Protein AF-A0A534L8N1-F1 (afdb_monomer_lite)

pLDDT: mean 95.86, std 4.64, range [60.62, 98.88]

Radius of gyration: 18.55 Å; chains: 1; bounding box: 49×32×57 Å

Structure (mmCIF, N/CA/C/O backbone):
data_AF-A0A534L8N1-F1
#
_entry.id   AF-A0A534L8N1-F1
#
loop_
_atom_site.group_PDB
_atom_site.id
_atom_site.type_symbol
_atom_site.label_atom_id
_atom_site.label_alt_id
_atom_site.label_comp_id
_atom_site.label_asym_id
_atom_site.label_entity_id
_atom_site.label_seq_id
_atom_site.pdbx_PDB_ins_code
_atom_site.Cartn_x
_atom_site.Cartn_y
_atom_site.Cartn_z
_atom_site.occupancy
_atom_site.B_iso_or_equiv
_atom_site.auth_seq_id
_atom_site.auth_comp_id
_atom_site.auth_asym_id
_atom_site.auth_atom_id
_atom_site.pdbx_PDB_model_num
ATOM 1 N N . MET A 1 1 ? 7.985 12.897 -36.356 1.00 60.62 1 MET A N 1
ATOM 2 C CA . MET A 1 1 ? 8.392 11.483 -36.254 1.00 60.62 1 MET A CA 1
ATOM 3 C C . MET A 1 1 ? 9.283 11.449 -35.036 1.00 60.62 1 MET A C 1
ATOM 5 O O . MET A 1 1 ? 10.329 12.082 -35.091 1.00 60.62 1 MET A O 1
ATOM 9 N N . ASP A 1 2 ? 8.804 10.904 -33.922 1.00 78.50 2 ASP A N 1
ATOM 10 C CA . ASP A 1 2 ? 9.590 10.918 -32.687 1.00 78.50 2 ASP A CA 1
ATOM 11 C C . ASP A 1 2 ? 10.818 10.025 -32.856 1.00 78.50 2 ASP A C 1
ATOM 13 O O . ASP A 1 2 ? 10.740 8.937 -33.432 1.00 78.50 2 ASP A O 1
ATOM 17 N N . GLU A 1 3 ? 11.965 10.529 -32.410 1.00 80.06 3 GLU A N 1
ATOM 18 C CA . GLU A 1 3 ? 13.226 9.800 -32.425 1.00 80.06 3 GLU A CA 1
ATOM 19 C C . GLU A 1 3 ? 13.090 8.519 -31.581 1.00 80.06 3 GLU A C 1
ATOM 21 O O . GLU A 1 3 ? 12.489 8.558 -30.499 1.00 80.06 3 GLU A O 1
ATOM 26 N N . PRO A 1 4 ? 13.601 7.363 -32.047 1.00 85.12 4 PRO A N 1
ATOM 27 C CA . PRO A 1 4 ? 13.527 6.135 -31.268 1.00 85.12 4 PRO A CA 1
ATOM 28 C C . PRO A 1 4 ? 14.246 6.304 -29.918 1.00 85.12 4 PRO A C 1
ATOM 30 O O . PRO A 1 4 ? 15.301 6.940 -29.858 1.00 85.12 4 PRO A O 1
ATOM 33 N N . PRO A 1 5 ? 13.722 5.710 -28.828 1.00 87.62 5 PRO A N 1
ATOM 34 C CA . PRO A 1 5 ? 14.333 5.846 -27.513 1.00 87.62 5 PRO A CA 1
ATOM 35 C C . PRO A 1 5 ? 15.760 5.285 -27.510 1.00 87.62 5 PRO A C 1
ATOM 37 O O . PRO A 1 5 ? 16.012 4.174 -27.987 1.00 87.62 5 PRO A O 1
ATOM 40 N N . MET A 1 6 ? 16.701 6.047 -26.944 1.00 91.44 6 MET A N 1
ATOM 41 C CA . MET A 1 6 ? 18.082 5.593 -26.774 1.00 91.44 6 MET A CA 1
ATOM 42 C C . MET A 1 6 ? 18.134 4.368 -25.843 1.00 91.44 6 MET A C 1
ATOM 44 O O . MET A 1 6 ? 17.582 4.427 -24.742 1.00 91.44 6 MET A O 1
ATOM 48 N N . PRO A 1 7 ? 18.824 3.274 -26.225 1.00 93.38 7 PRO A N 1
ATOM 49 C CA . PRO A 1 7 ? 19.006 2.119 -25.349 1.00 93.38 7 PRO A CA 1
ATOM 50 C C . PRO A 1 7 ? 19.667 2.507 -24.020 1.00 93.38 7 PRO A C 1
ATOM 52 O O . PRO A 1 7 ? 20.675 3.220 -24.020 1.00 93.38 7 PRO A O 1
ATOM 55 N N . GLY A 1 8 ? 19.156 1.995 -22.896 1.00 92.75 8 GLY A N 1
ATOM 56 C CA . GLY A 1 8 ? 19.682 2.317 -21.563 1.00 92.75 8 GLY A CA 1
ATOM 57 C C . GLY A 1 8 ? 21.154 1.931 -21.379 1.00 92.75 8 GLY A C 1
ATOM 58 O O . GLY A 1 8 ? 21.906 2.663 -20.737 1.00 92.75 8 GLY A O 1
ATOM 59 N N . SER A 1 9 ? 21.614 0.868 -22.044 1.00 95.31 9 SER A N 1
ATOM 60 C CA . SER A 1 9 ? 23.026 0.458 -22.129 1.00 95.31 9 SER A CA 1
ATOM 61 C C . SER A 1 9 ? 23.972 1.503 -22.742 1.00 95.31 9 SER A C 1
ATOM 63 O O . SER A 1 9 ? 25.189 1.418 -22.555 1.00 95.31 9 SER A O 1
ATOM 65 N N . ARG A 1 10 ? 23.446 2.497 -23.471 1.00 95.69 10 ARG A N 1
ATOM 66 C CA . ARG A 1 10 ? 24.225 3.589 -24.083 1.00 95.69 10 ARG A CA 1
ATOM 67 C C . ARG A 1 10 ? 24.225 4.874 -23.257 1.00 95.69 10 ARG A C 1
ATOM 69 O O . ARG A 1 10 ? 25.095 5.714 -23.470 1.00 95.69 10 ARG A O 1
ATOM 76 N N . VAL A 1 11 ? 23.298 5.024 -22.312 1.00 96.12 11 VAL A N 1
ATOM 77 C CA . VAL A 1 11 ? 23.215 6.199 -21.435 1.00 96.12 11 VAL A CA 1
ATOM 78 C C . VAL A 1 11 ? 23.996 5.915 -20.160 1.00 96.12 11 VAL A C 1
ATOM 80 O O . VAL A 1 11 ? 23.710 4.943 -19.467 1.00 96.12 11 VAL A O 1
ATOM 83 N N . ARG A 1 12 ? 24.988 6.755 -19.849 1.00 95.38 12 ARG A N 1
ATOM 84 C CA . ARG A 1 12 ? 25.909 6.566 -18.721 1.00 95.38 12 ARG A CA 1
ATOM 85 C C . ARG A 1 12 ? 25.887 7.759 -17.775 1.00 95.38 12 ARG A C 1
ATOM 87 O O . ARG A 1 12 ? 25.858 8.900 -18.224 1.00 95.38 12 ARG A O 1
ATOM 94 N N . ALA A 1 13 ? 25.974 7.482 -16.480 1.00 93.00 13 ALA A N 1
ATOM 95 C CA . ALA A 1 13 ? 26.170 8.477 -15.436 1.00 93.00 13 ALA A CA 1
ATOM 96 C C . ALA A 1 13 ? 27.415 8.130 -14.610 1.00 93.00 13 ALA A C 1
ATOM 98 O O . ALA A 1 13 ? 27.660 6.966 -14.283 1.00 93.00 13 ALA A O 1
ATOM 99 N N . THR A 1 14 ? 28.202 9.146 -14.263 1.00 95.00 14 THR A N 1
ATOM 100 C CA . THR A 1 14 ? 29.366 8.988 -13.385 1.00 95.00 14 THR A CA 1
ATOM 101 C C . THR A 1 14 ? 28.951 9.217 -11.938 1.00 95.00 14 THR A C 1
ATOM 103 O O . THR A 1 14 ? 28.351 10.235 -11.604 1.00 95.00 14 THR A O 1
ATOM 106 N N . THR A 1 15 ? 29.303 8.273 -11.072 1.00 87.19 15 THR A N 1
ATOM 107 C CA . THR A 1 15 ? 29.185 8.386 -9.615 1.00 87.19 15 THR A CA 1
ATOM 108 C C . THR A 1 15 ? 30.581 8.459 -8.992 1.00 87.19 15 THR A C 1
ATOM 110 O O . THR A 1 15 ? 31.581 8.175 -9.653 1.00 87.19 15 THR A O 1
ATOM 113 N N . LYS A 1 16 ? 30.672 8.742 -7.687 1.00 93.62 16 LYS A N 1
ATOM 114 C CA . LYS A 1 16 ? 31.945 8.658 -6.943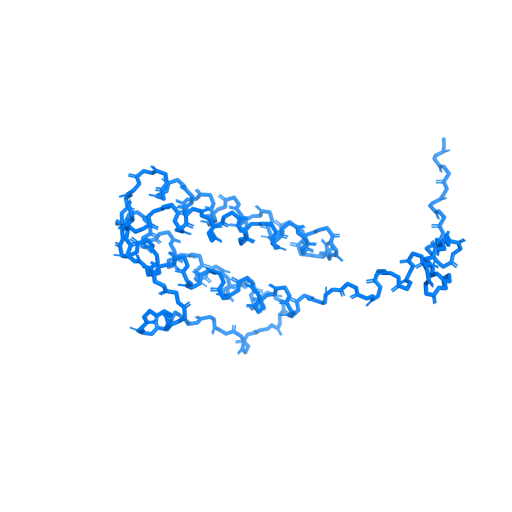 1.00 93.62 16 LYS A CA 1
ATOM 115 C C . LYS A 1 16 ? 32.562 7.248 -6.904 1.00 93.62 16 LYS A C 1
ATOM 117 O O . LYS A 1 16 ? 33.711 7.104 -6.509 1.00 93.62 16 LYS A O 1
ATOM 122 N N . HIS A 1 17 ? 31.797 6.221 -7.278 1.00 91.75 17 HIS A N 1
ATOM 123 C CA . HIS A 1 17 ? 32.212 4.816 -7.276 1.00 91.75 17 HIS A CA 1
ATOM 124 C C . HIS A 1 17 ? 32.483 4.263 -8.685 1.00 91.75 17 HIS A C 1
ATOM 126 O O . HIS A 1 17 ? 32.779 3.080 -8.819 1.00 91.75 17 HIS A O 1
ATOM 132 N N . GLY A 1 18 ? 32.378 5.094 -9.728 1.00 94.25 18 GLY A N 1
ATOM 133 C CA . GLY A 1 18 ? 32.539 4.688 -11.125 1.00 94.25 18 GLY A CA 1
ATOM 134 C C . GLY A 1 18 ? 31.327 5.026 -11.993 1.00 94.25 18 GLY A C 1
ATOM 135 O O . GLY A 1 18 ? 30.374 5.675 -11.550 1.00 94.25 18 GLY A O 1
ATOM 136 N N . THR A 1 19 ? 31.382 4.600 -13.252 1.00 96.56 19 THR A N 1
ATOM 137 C CA . THR A 1 19 ? 30.341 4.845 -14.257 1.00 96.56 19 THR A CA 1
ATOM 138 C C . THR A 1 19 ? 29.339 3.696 -14.298 1.00 96.56 19 THR A C 1
ATOM 140 O O . THR A 1 19 ? 29.743 2.541 -14.383 1.00 96.56 19 THR A O 1
ATOM 143 N N . LEU A 1 20 ? 28.046 4.022 -14.307 1.00 96.75 20 LEU A N 1
ATOM 144 C CA . LEU A 1 20 ? 26.948 3.071 -14.497 1.00 96.75 20 LEU A CA 1
ATOM 145 C C . LEU A 1 20 ? 26.106 3.469 -15.710 1.00 96.75 20 LEU A C 1
ATOM 147 O O . LEU A 1 20 ? 25.922 4.654 -15.994 1.00 96.75 20 LEU A O 1
ATOM 151 N N . THR A 1 21 ? 25.584 2.477 -16.417 1.00 96.75 21 THR A N 1
ATOM 152 C CA . THR A 1 21 ? 24.549 2.635 -17.441 1.00 96.75 21 THR A CA 1
ATOM 153 C C . THR A 1 21 ? 23.159 2.721 -16.811 1.00 96.75 21 THR A C 1
ATOM 155 O O . THR A 1 21 ? 22.948 2.294 -15.674 1.00 96.75 21 THR A O 1
ATOM 158 N N . VAL A 1 22 ? 22.175 3.229 -17.556 1.00 94.25 22 VAL A N 1
ATOM 159 C CA . VAL A 1 22 ? 20.772 3.216 -17.105 1.00 94.25 22 VAL A CA 1
ATOM 160 C C . VAL A 1 22 ? 20.263 1.785 -16.913 1.00 94.25 22 VAL A C 1
ATOM 162 O O . VAL A 1 22 ? 19.532 1.536 -15.957 1.00 94.25 22 VAL A O 1
ATOM 165 N N . ASP A 1 23 ? 20.690 0.834 -17.749 1.00 94.12 23 ASP A N 1
ATOM 166 C CA . ASP A 1 23 ? 20.303 -0.577 -17.611 1.00 94.12 23 ASP A CA 1
ATOM 167 C C . ASP A 1 23 ? 20.855 -1.195 -16.317 1.00 94.12 23 ASP A C 1
ATOM 169 O O . ASP A 1 23 ? 20.131 -1.900 -15.614 1.00 94.12 23 ASP A O 1
ATOM 173 N N . GLU A 1 24 ? 22.103 -0.889 -15.947 1.00 94.88 24 GLU A N 1
ATOM 174 C CA . GLU A 1 24 ? 22.687 -1.336 -14.673 1.00 94.88 24 GLU A CA 1
ATOM 175 C C . GLU A 1 24 ? 21.944 -0.732 -13.476 1.00 94.88 24 GLU A C 1
ATOM 177 O O . GLU A 1 24 ? 21.612 -1.447 -12.532 1.00 94.88 24 GLU A O 1
ATOM 182 N N . ILE A 1 25 ? 21.606 0.561 -13.533 1.00 92.50 25 ILE A N 1
ATOM 183 C CA . ILE A 1 25 ? 20.813 1.226 -12.487 1.00 92.50 25 ILE A CA 1
ATOM 184 C C . ILE A 1 25 ? 19.415 0.599 -12.379 1.00 92.50 25 ILE A C 1
ATOM 186 O O . ILE A 1 25 ? 18.922 0.366 -11.272 1.00 92.50 25 ILE A O 1
ATOM 190 N N . ALA A 1 26 ? 18.772 0.297 -13.509 1.00 89.38 26 ALA A N 1
ATOM 191 C CA . ALA A 1 26 ? 17.464 -0.347 -13.542 1.00 89.38 26 ALA A CA 1
ATOM 192 C C . ALA A 1 26 ? 17.517 -1.782 -12.991 1.00 89.38 26 ALA A C 1
ATOM 194 O O . ALA A 1 26 ? 16.614 -2.188 -12.257 1.00 89.38 26 ALA A O 1
ATOM 195 N N . ALA A 1 27 ? 18.582 -2.532 -13.284 1.00 89.50 27 ALA A N 1
ATOM 196 C CA . ALA A 1 27 ? 18.795 -3.886 -12.774 1.00 89.50 27 ALA A CA 1
ATOM 197 C C . ALA A 1 27 ? 19.009 -3.929 -11.250 1.00 89.50 27 ALA A C 1
ATOM 199 O O . ALA A 1 27 ? 18.667 -4.925 -10.613 1.00 89.50 27 ALA A O 1
ATOM 200 N N . MET A 1 28 ? 19.525 -2.849 -10.652 1.00 90.81 28 MET A N 1
ATOM 201 C CA . MET A 1 28 ? 19.676 -2.714 -9.197 1.00 90.81 28 MET A CA 1
ATOM 202 C C . MET A 1 28 ? 18.353 -2.432 -8.469 1.00 90.81 28 MET A C 1
ATOM 204 O O . MET A 1 28 ? 18.284 -2.590 -7.247 1.00 90.81 28 MET A O 1
ATOM 208 N N . GLN A 1 29 ? 17.303 -2.002 -9.179 1.00 88.62 29 GLN A N 1
ATOM 209 C CA . GLN A 1 29 ? 16.020 -1.698 -8.550 1.00 88.62 29 GLN A CA 1
ATOM 210 C C . GLN A 1 29 ? 15.377 -2.956 -7.952 1.00 88.62 29 GLN A C 1
ATOM 212 O O . GLN A 1 29 ? 15.442 -4.035 -8.553 1.00 88.62 29 GLN A O 1
ATOM 217 N N . PRO A 1 30 ? 14.692 -2.836 -6.798 1.00 87.62 30 PRO A N 1
ATOM 218 C CA . PRO A 1 30 ? 13.953 -3.939 -6.208 1.00 87.62 30 PRO A CA 1
ATOM 219 C C . PRO A 1 30 ? 13.053 -4.658 -7.217 1.00 87.62 30 PRO A C 1
ATOM 221 O O . PRO A 1 30 ? 12.288 -4.054 -7.973 1.00 87.62 30 PRO A O 1
ATOM 224 N N . GLY A 1 31 ? 13.118 -5.987 -7.201 1.00 90.81 31 GLY A N 1
ATOM 225 C CA . GLY A 1 31 ? 12.132 -6.811 -7.885 1.00 90.81 31 GLY A CA 1
ATOM 226 C C . GLY A 1 31 ? 10.759 -6.727 -7.215 1.00 90.81 31 GLY A C 1
ATOM 227 O O . GLY A 1 31 ? 10.640 -6.363 -6.044 1.00 90.81 31 GLY A O 1
ATOM 228 N N . MET A 1 32 ? 9.724 -7.165 -7.940 1.00 93.56 32 MET A N 1
ATOM 229 C CA . MET A 1 32 ? 8.338 -7.189 -7.450 1.00 93.56 32 MET A CA 1
ATOM 230 C C . MET A 1 32 ? 8.201 -7.912 -6.101 1.00 93.56 32 MET A C 1
ATOM 232 O O . MET A 1 32 ? 7.452 -7.462 -5.249 1.00 93.56 32 MET A O 1
ATOM 236 N N . ALA A 1 33 ? 8.958 -8.990 -5.869 1.00 94.12 33 ALA A N 1
ATOM 237 C CA . ALA A 1 33 ? 8.915 -9.731 -4.607 1.00 94.12 33 ALA A CA 1
ATOM 238 C C . ALA A 1 33 ? 9.305 -8.872 -3.391 1.00 94.12 33 ALA A C 1
ATOM 240 O O . ALA A 1 33 ? 8.617 -8.911 -2.377 1.00 94.12 33 ALA A O 1
ATOM 241 N N . ARG A 1 34 ? 10.363 -8.055 -3.505 1.00 95.69 34 ARG A N 1
ATOM 242 C CA . ARG A 1 34 ? 10.794 -7.154 -2.426 1.00 95.69 34 ARG A CA 1
ATOM 243 C C . ARG A 1 34 ? 9.778 -6.035 -2.198 1.00 95.69 34 ARG A C 1
ATOM 245 O O . ARG A 1 34 ? 9.484 -5.727 -1.051 1.00 95.69 34 ARG A O 1
ATOM 252 N N . LEU A 1 35 ? 9.213 -5.477 -3.271 1.00 96.50 35 LEU A N 1
ATOM 253 C CA . LEU A 1 35 ? 8.152 -4.468 -3.167 1.00 96.50 35 LEU A CA 1
ATOM 254 C C . LEU A 1 35 ? 6.891 -5.044 -2.502 1.00 96.50 35 LEU A C 1
ATOM 256 O O . LEU A 1 35 ? 6.302 -4.392 -1.652 1.00 96.50 35 LEU A O 1
ATOM 260 N N . MET A 1 36 ? 6.492 -6.274 -2.836 1.00 97.31 36 MET A N 1
ATOM 261 C CA . MET A 1 36 ? 5.319 -6.917 -2.231 1.00 97.31 36 MET A CA 1
ATOM 262 C C . MET A 1 36 ? 5.546 -7.321 -0.770 1.00 97.31 36 MET A C 1
ATOM 264 O O . MET A 1 36 ? 4.631 -7.175 0.033 1.00 97.31 36 MET A O 1
ATOM 268 N N . ASP A 1 37 ? 6.746 -7.776 -0.398 1.00 97.25 37 ASP A N 1
ATOM 269 C CA . ASP A 1 37 ? 7.120 -8.002 1.009 1.00 97.25 37 ASP A CA 1
ATOM 270 C C . ASP A 1 37 ? 7.006 -6.698 1.814 1.00 97.25 37 ASP A C 1
ATOM 272 O O . ASP A 1 37 ? 6.360 -6.639 2.860 1.00 97.25 37 ASP A O 1
ATOM 276 N N . GLU A 1 38 ? 7.549 -5.615 1.267 1.00 97.56 38 GLU A N 1
ATOM 277 C CA . GLU A 1 38 ? 7.512 -4.296 1.881 1.00 97.56 38 GLU A CA 1
ATOM 278 C C . GLU A 1 38 ? 6.086 -3.716 1.989 1.00 97.56 38 GLU A C 1
ATOM 280 O O . GLU A 1 38 ? 5.715 -3.177 3.039 1.00 97.56 38 GLU A O 1
ATOM 285 N N . PHE A 1 39 ? 5.275 -3.872 0.938 1.00 98.19 39 PHE A N 1
ATOM 286 C CA . PHE A 1 39 ? 3.854 -3.524 0.936 1.00 98.19 39 PHE A CA 1
ATOM 287 C C . PHE A 1 39 ? 3.094 -4.341 1.981 1.00 98.19 39 PHE A C 1
ATOM 289 O O . PHE A 1 39 ? 2.371 -3.768 2.788 1.00 98.19 39 PHE A O 1
ATOM 296 N N . SER A 1 40 ? 3.308 -5.662 2.027 1.00 97.75 40 SER A N 1
ATOM 297 C CA . SER A 1 40 ? 2.624 -6.549 2.971 1.00 97.75 40 SER A CA 1
ATOM 298 C C . SER A 1 40 ? 2.842 -6.109 4.416 1.00 97.75 40 SER A C 1
ATOM 300 O O . SER A 1 40 ? 1.875 -6.039 5.172 1.00 97.75 40 SER A O 1
ATOM 302 N N . ARG A 1 41 ? 4.082 -5.726 4.773 1.00 97.56 41 ARG A N 1
ATOM 303 C CA . ARG A 1 41 ? 4.427 -5.239 6.114 1.00 97.56 41 ARG A CA 1
ATOM 304 C C . ARG A 1 41 ? 3.656 -3.980 6.483 1.00 97.56 41 ARG A C 1
ATOM 306 O O . ARG A 1 41 ? 3.067 -3.919 7.555 1.00 97.56 41 ARG A O 1
ATOM 313 N N . ARG A 1 42 ? 3.638 -2.985 5.596 1.00 98.38 42 ARG A N 1
ATOM 314 C CA . ARG A 1 42 ? 2.903 -1.736 5.840 1.00 98.38 42 ARG A CA 1
ATOM 315 C C . ARG A 1 42 ? 1.402 -1.968 5.908 1.00 98.38 42 ARG A C 1
ATOM 317 O O . ARG A 1 42 ? 0.751 -1.427 6.794 1.00 98.38 42 ARG A O 1
ATOM 324 N N . TYR A 1 43 ? 0.878 -2.818 5.030 1.00 98.44 43 TYR A N 1
ATOM 325 C CA . TYR A 1 43 ? -0.543 -3.120 4.953 1.00 98.44 43 TYR A CA 1
ATOM 326 C C . TYR A 1 43 ? -1.066 -3.750 6.253 1.00 98.44 43 TYR A C 1
ATOM 328 O O . TYR A 1 43 ? -2.071 -3.292 6.789 1.00 98.44 43 TYR A O 1
ATOM 336 N N . TRP A 1 44 ? -0.363 -4.730 6.836 1.00 98.25 44 TRP A N 1
ATOM 337 C CA . TRP A 1 44 ? -0.825 -5.322 8.099 1.00 98.25 44 TRP A CA 1
ATOM 338 C C . TRP A 1 44 ? -0.590 -4.423 9.322 1.00 98.25 44 TRP A C 1
ATOM 340 O O . TRP A 1 44 ? -1.419 -4.415 10.231 1.00 98.25 44 TRP A O 1
ATOM 350 N N . VAL A 1 45 ? 0.486 -3.626 9.348 1.00 98.62 45 VAL A N 1
ATOM 351 C CA . VAL A 1 45 ? 0.715 -2.648 10.429 1.00 98.62 45 VAL A CA 1
ATOM 352 C C . VAL A 1 45 ? -0.364 -1.563 10.420 1.00 98.62 45 VAL A C 1
ATOM 354 O O . VAL A 1 45 ? -0.867 -1.192 11.480 1.00 98.62 45 VAL A O 1
ATOM 357 N N . LEU A 1 46 ? -0.775 -1.107 9.233 1.00 98.50 46 LEU A N 1
ATOM 358 C CA . LEU A 1 46 ? -1.884 -0.171 9.043 1.00 98.50 46 LEU A CA 1
ATOM 359 C C . LEU A 1 46 ? -3.169 -0.646 9.730 1.00 98.50 46 LEU A C 1
ATOM 361 O O . LEU A 1 46 ? -3.822 0.154 10.398 1.00 98.50 46 LEU A O 1
ATOM 365 N N . TYR A 1 47 ? -3.507 -1.935 9.616 1.00 98.81 47 TYR A N 1
ATOM 366 C CA . TYR A 1 47 ? -4.688 -2.490 10.278 1.00 98.81 47 TYR A CA 1
ATOM 367 C C . TYR A 1 47 ? -4.642 -2.296 11.792 1.00 98.81 47 TYR A C 1
ATOM 369 O O . TYR A 1 47 ? -5.600 -1.807 12.391 1.00 98.81 47 TYR A O 1
ATOM 377 N N . TYR A 1 48 ? -3.514 -2.636 12.413 1.00 98.69 48 TYR A N 1
ATOM 378 C CA . TYR A 1 48 ? -3.374 -2.517 13.860 1.00 98.69 48 TYR A CA 1
ATOM 379 C C . TYR A 1 48 ? -3.272 -1.073 14.339 1.00 98.69 48 TYR A C 1
ATOM 381 O O . TYR A 1 48 ? -3.804 -0.764 15.403 1.00 98.69 48 TYR A O 1
ATOM 389 N N . ALA A 1 49 ? -2.666 -0.180 13.555 1.00 98.69 49 ALA A N 1
ATOM 390 C CA . ALA A 1 49 ? -2.661 1.248 13.855 1.00 98.69 49 ALA A CA 1
ATOM 391 C C . ALA A 1 49 ? -4.093 1.813 13.886 1.00 98.69 49 ALA A C 1
ATOM 393 O O . ALA A 1 49 ? -4.480 2.458 14.860 1.00 98.69 49 ALA A O 1
ATOM 394 N N . ALA A 1 50 ? -4.911 1.495 12.877 1.00 98.69 50 ALA A N 1
ATOM 395 C CA . ALA A 1 50 ? -6.320 1.889 12.845 1.00 98.69 50 ALA A CA 1
ATOM 396 C C . ALA A 1 50 ? -7.120 1.257 13.996 1.00 98.69 50 ALA A C 1
ATOM 398 O O . ALA A 1 50 ? -7.903 1.940 14.653 1.00 98.69 50 ALA A O 1
ATOM 399 N N . LYS A 1 51 ? -6.875 -0.026 14.299 1.00 98.50 51 LYS A N 1
ATOM 400 C CA . LYS A 1 51 ? -7.528 -0.746 15.406 1.00 98.50 51 LYS A CA 1
ATOM 401 C C . LYS A 1 51 ? -7.225 -0.135 16.772 1.00 98.50 51 LYS A C 1
ATOM 403 O O . LYS A 1 51 ? -8.095 -0.113 17.636 1.00 98.50 51 LYS A O 1
ATOM 408 N N . ALA A 1 52 ? -6.008 0.368 16.961 1.00 98.12 52 ALA A N 1
ATOM 409 C CA . ALA A 1 52 ? -5.595 1.083 18.165 1.00 98.12 52 ALA A CA 1
ATOM 410 C C . ALA A 1 52 ? -6.112 2.536 18.218 1.00 98.12 52 ALA A C 1
ATOM 412 O O . ALA A 1 52 ? -5.864 3.238 19.194 1.00 98.12 52 ALA A O 1
ATOM 413 N N . GLY A 1 53 ? -6.807 3.011 17.177 1.00 98.25 53 GLY A N 1
ATOM 414 C CA . GLY A 1 53 ? -7.247 4.402 17.059 1.00 98.25 53 GLY A CA 1
ATOM 415 C C . GLY A 1 53 ? -6.122 5.382 16.711 1.00 98.25 53 GLY A C 1
ATOM 416 O O . GLY A 1 53 ? -6.342 6.594 16.720 1.00 98.25 53 GLY A O 1
ATOM 417 N N . ASN A 1 54 ? -4.927 4.893 16.372 1.00 98.69 54 ASN A N 1
ATOM 418 C CA . ASN A 1 54 ? -3.817 5.713 15.901 1.00 98.69 54 ASN A CA 1
ATOM 419 C C . ASN A 1 54 ? -3.956 5.978 14.396 1.00 98.69 54 ASN A C 1
ATOM 421 O O . ASN A 1 54 ? -3.242 5.435 13.548 1.00 98.69 54 ASN A O 1
ATOM 425 N N . TRP A 1 55 ? -4.939 6.816 14.074 1.00 98.56 55 TRP A N 1
ATOM 426 C CA . TRP A 1 55 ? -5.327 7.147 12.704 1.00 98.56 55 TRP A CA 1
ATOM 427 C C . TRP A 1 55 ? -4.234 7.871 11.922 1.00 98.56 55 TRP A C 1
ATOM 429 O O . TRP A 1 55 ? -4.126 7.678 10.716 1.00 98.56 55 TRP A O 1
ATOM 439 N N . GLU A 1 56 ? -3.392 8.664 12.588 1.00 98.50 56 GLU A N 1
ATOM 440 C CA . GLU A 1 56 ? -2.258 9.326 11.935 1.00 98.50 56 GLU A CA 1
ATOM 441 C C . GLU A 1 56 ? -1.229 8.307 11.453 1.00 98.50 56 GLU A C 1
ATOM 443 O O . GLU A 1 56 ? -0.770 8.373 10.308 1.00 98.50 56 GLU A O 1
ATOM 448 N N . PHE A 1 57 ? -0.911 7.318 12.293 1.00 98.56 57 PHE A N 1
ATOM 449 C CA . PHE A 1 57 ? 0.008 6.258 11.910 1.00 98.56 57 PHE A CA 1
ATOM 450 C C . PHE A 1 57 ? -0.600 5.3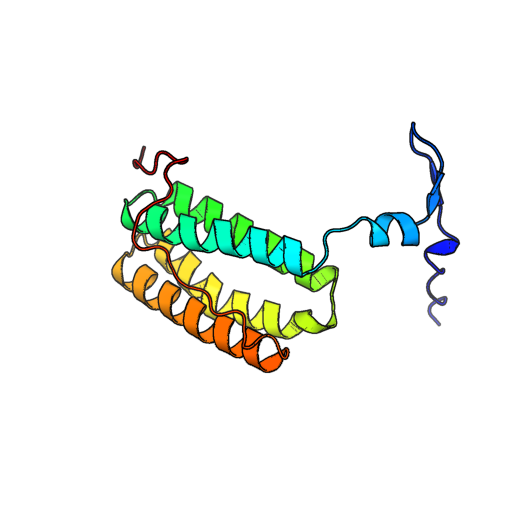21 10.862 1.00 98.56 57 PHE A C 1
ATOM 452 O O . PHE A 1 57 ? 0.093 4.928 9.920 1.00 98.56 57 PHE A O 1
ATOM 459 N N . ALA A 1 58 ? -1.905 5.041 10.950 1.00 98.75 58 ALA A N 1
ATOM 460 C CA . ALA A 1 58 ? -2.629 4.340 9.893 1.00 98.75 58 ALA A CA 1
ATOM 461 C C . ALA A 1 58 ? -2.531 5.102 8.560 1.00 98.75 58 ALA A C 1
ATOM 463 O O . ALA A 1 58 ? -2.117 4.524 7.560 1.00 98.75 58 ALA A O 1
ATOM 464 N N . ALA A 1 59 ? -2.801 6.412 8.543 1.00 98.75 59 ALA A N 1
ATOM 465 C CA . ALA A 1 59 ? -2.697 7.247 7.344 1.00 98.75 59 ALA A CA 1
ATOM 466 C C . ALA A 1 59 ? -1.270 7.308 6.782 1.00 98.75 59 ALA A C 1
ATOM 468 O O . ALA A 1 59 ? -1.075 7.440 5.575 1.00 98.75 59 ALA A O 1
ATOM 469 N N . TYR A 1 60 ? -0.249 7.268 7.641 1.00 98.62 60 TYR A N 1
ATOM 470 C CA . TYR A 1 60 ? 1.141 7.184 7.198 1.00 98.62 60 TYR A CA 1
ATOM 471 C C . TYR A 1 60 ? 1.418 5.849 6.494 1.00 98.62 60 TYR A C 1
ATOM 473 O O . TYR A 1 60 ? 1.909 5.837 5.366 1.00 98.62 60 TYR A O 1
ATOM 481 N N . MET A 1 61 ? 1.050 4.728 7.119 1.00 98.69 61 MET A N 1
ATOM 482 C CA . MET A 1 61 ? 1.253 3.394 6.549 1.00 98.69 61 MET A CA 1
ATOM 483 C C . MET A 1 61 ? 0.458 3.173 5.256 1.00 98.69 61 MET A C 1
ATOM 485 O O . MET A 1 61 ? 0.954 2.507 4.345 1.00 98.69 61 MET A O 1
ATOM 489 N N . GLU A 1 62 ? -0.736 3.758 5.147 1.00 98.75 62 GLU A N 1
ATOM 490 C CA . GLU A 1 62 ? -1.568 3.746 3.938 1.00 9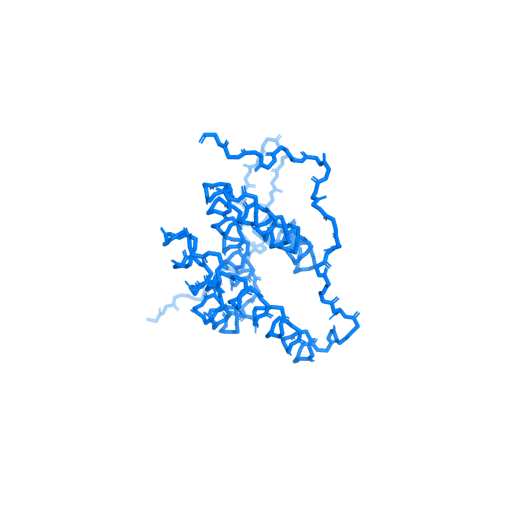8.75 62 GLU A CA 1
ATOM 491 C C . GLU A 1 62 ? -0.841 4.421 2.770 1.00 98.75 62 GLU A C 1
ATOM 493 O O . GLU A 1 62 ? -0.553 3.776 1.760 1.00 98.75 62 GLU A O 1
ATOM 498 N N . ARG A 1 63 ? -0.416 5.674 2.965 1.00 98.75 63 ARG A N 1
ATOM 499 C CA . ARG A 1 63 ? 0.277 6.468 1.942 1.00 98.75 63 ARG A CA 1
ATOM 500 C C . ARG A 1 63 ? 1.587 5.830 1.498 1.00 98.75 63 ARG A C 1
ATOM 502 O O . ARG A 1 63 ? 1.928 5.837 0.316 1.00 98.75 63 ARG A O 1
ATOM 509 N N . GLU A 1 64 ? 2.341 5.261 2.433 1.00 98.69 64 GLU A N 1
ATOM 510 C CA . GLU A 1 64 ? 3.569 4.544 2.096 1.00 98.69 64 GLU A CA 1
ATOM 511 C C . GLU A 1 64 ? 3.292 3.234 1.340 1.00 98.69 64 GLU A C 1
ATOM 513 O O . GLU A 1 64 ? 4.077 2.845 0.474 1.00 98.69 64 GLU A O 1
ATOM 518 N N . SER A 1 65 ? 2.163 2.572 1.611 1.00 98.56 65 SER A N 1
ATOM 519 C CA . SER A 1 65 ? 1.717 1.407 0.841 1.00 98.56 65 SER A CA 1
ATOM 520 C C . SER A 1 65 ? 1.380 1.791 -0.604 1.00 98.56 65 SER A C 1
ATOM 522 O O . SER A 1 65 ? 1.824 1.115 -1.535 1.00 98.56 65 SER A O 1
ATOM 524 N N . GLU A 1 66 ? 0.675 2.907 -0.816 1.00 98.25 66 GLU A N 1
ATOM 525 C CA . GLU A 1 66 ? 0.364 3.419 -2.157 1.00 98.25 66 GLU A CA 1
ATOM 526 C C . GLU A 1 66 ? 1.636 3.764 -2.953 1.00 98.25 66 GLU A C 1
ATOM 528 O O . GLU A 1 66 ? 1.769 3.359 -4.110 1.00 98.25 66 GLU A O 1
ATOM 533 N N . LYS A 1 67 ? 2.630 4.418 -2.332 1.00 98.12 67 LYS A N 1
ATOM 534 C CA . LYS A 1 67 ? 3.920 4.746 -2.979 1.00 98.12 67 LYS A CA 1
ATOM 535 C C . LYS A 1 67 ? 4.684 3.512 -3.469 1.00 98.12 67 LYS A C 1
ATOM 537 O O . LYS A 1 67 ? 5.315 3.545 -4.532 1.00 98.12 67 LYS A O 1
ATOM 542 N N . ILE A 1 68 ? 4.630 2.407 -2.724 1.00 98.06 68 ILE A N 1
ATOM 543 C CA . ILE A 1 68 ? 5.245 1.139 -3.146 1.00 98.06 68 ILE A CA 1
ATOM 544 C C . ILE A 1 68 ? 4.536 0.592 -4.384 1.00 98.06 68 ILE A C 1
ATOM 546 O O . ILE A 1 68 ? 5.194 0.185 -5.345 1.00 98.06 68 ILE A O 1
ATOM 550 N N . LEU A 1 69 ? 3.202 0.617 -4.391 1.00 97.56 69 LEU A N 1
ATOM 551 C CA . LEU A 1 69 ? 2.416 0.188 -5.544 1.00 97.56 69 LEU A CA 1
ATOM 552 C C . LEU A 1 69 ? 2.655 1.092 -6.762 1.00 97.56 69 LEU A C 1
ATOM 554 O O . LEU A 1 69 ? 2.814 0.586 -7.873 1.00 97.56 69 LEU A O 1
ATOM 558 N N . GLN A 1 70 ? 2.789 2.405 -6.570 1.00 96.06 70 GLN A N 1
ATOM 559 C CA . GLN A 1 70 ? 3.165 3.340 -7.632 1.00 96.06 70 GLN A CA 1
ATOM 560 C C . GLN A 1 70 ? 4.543 2.999 -8.219 1.00 96.06 70 GLN A C 1
ATOM 562 O O . GLN A 1 70 ? 4.697 2.917 -9.440 1.00 96.06 70 GLN A O 1
ATOM 567 N N . THR A 1 71 ? 5.528 2.716 -7.364 1.00 95.19 71 THR A N 1
ATOM 568 C CA . THR A 1 71 ? 6.864 2.270 -7.792 1.00 95.19 71 THR A CA 1
ATOM 569 C C . THR A 1 71 ? 6.781 0.978 -8.609 1.00 95.19 71 THR A C 1
ATOM 571 O O . THR A 1 71 ? 7.369 0.886 -9.689 1.00 95.19 71 THR A O 1
ATOM 574 N N . ALA A 1 72 ? 6.000 -0.005 -8.148 1.00 94.81 72 ALA A N 1
ATOM 575 C CA . ALA A 1 72 ? 5.776 -1.256 -8.871 1.00 94.81 72 ALA A CA 1
ATOM 576 C C . ALA A 1 72 ? 5.099 -1.030 -10.236 1.00 94.81 72 ALA A C 1
ATOM 578 O O . ALA A 1 72 ? 5.511 -1.626 -11.231 1.00 94.81 72 ALA A O 1
ATOM 579 N N . SER A 1 73 ? 4.112 -0.136 -10.302 1.00 95.00 73 SER A N 1
ATOM 580 C CA . SER A 1 73 ? 3.369 0.214 -11.519 1.00 95.00 73 SER A CA 1
ATOM 581 C C . SER A 1 73 ? 4.250 0.861 -12.600 1.00 95.00 73 SER A C 1
ATOM 583 O O . SER A 1 73 ? 4.102 0.580 -13.796 1.00 95.00 73 SER A O 1
ATOM 585 N N . VAL A 1 74 ? 5.221 1.686 -12.191 1.00 92.44 74 VAL A N 1
ATOM 586 C CA . VAL A 1 74 ? 6.219 2.275 -13.099 1.00 92.44 74 VAL A CA 1
ATOM 587 C C . VAL A 1 74 ? 7.236 1.224 -13.536 1.00 92.44 74 VAL A C 1
ATOM 589 O O . VAL A 1 74 ? 7.458 1.034 -14.731 1.00 92.44 74 VAL A O 1
ATOM 592 N N . ALA A 1 75 ? 7.835 0.515 -12.578 1.00 90.12 75 ALA A N 1
ATOM 593 C CA . ALA A 1 75 ? 8.948 -0.389 -12.840 1.00 90.12 75 ALA A CA 1
ATOM 594 C C . ALA A 1 75 ? 8.527 -1.700 -13.524 1.00 90.12 75 ALA A C 1
ATOM 596 O O . ALA A 1 75 ? 9.375 -2.408 -14.072 1.00 90.12 75 ALA A O 1
ATOM 597 N N . ARG A 1 76 ? 7.245 -2.079 -13.454 1.00 91.31 76 ARG A N 1
ATOM 598 C CA . ARG A 1 76 ? 6.701 -3.320 -14.021 1.00 91.31 76 ARG A CA 1
ATOM 599 C C . ARG A 1 76 ? 5.356 -3.044 -14.711 1.00 91.31 76 ARG A C 1
ATOM 601 O O . ARG A 1 76 ? 4.310 -3.405 -14.170 1.00 91.31 76 ARG A O 1
ATOM 608 N N . PRO A 1 77 ? 5.369 -2.493 -15.942 1.00 91.69 77 PRO A N 1
ATOM 609 C CA . PRO A 1 77 ? 4.154 -2.097 -16.662 1.00 91.69 77 PRO A CA 1
ATOM 610 C C . PRO A 1 77 ? 3.110 -3.209 -16.819 1.00 91.69 77 PRO A C 1
ATOM 612 O O . PRO A 1 77 ? 1.922 -2.921 -16.869 1.00 91.69 77 PRO A O 1
ATOM 615 N N . LYS A 1 78 ? 3.537 -4.482 -16.809 1.00 95.25 78 LYS A N 1
ATOM 616 C CA . LYS A 1 78 ? 2.653 -5.659 -16.791 1.00 95.25 78 LYS A CA 1
ATOM 617 C C . LYS A 1 78 ? 1.564 -5.593 -15.707 1.00 95.25 78 LYS A C 1
ATOM 619 O O . LYS A 1 78 ? 0.484 -6.118 -15.934 1.00 95.25 78 LYS A O 1
ATOM 624 N N . TYR A 1 79 ? 1.854 -5.002 -14.545 1.00 95.69 79 TYR A N 1
ATOM 625 C CA . TYR A 1 79 ? 0.928 -4.939 -13.407 1.00 95.69 79 TYR A CA 1
ATOM 626 C C . TYR A 1 79 ? 0.197 -3.595 -13.294 1.00 95.69 79 TYR A C 1
ATOM 628 O O . TYR A 1 79 ? -0.608 -3.427 -12.384 1.00 95.69 79 TYR A O 1
ATOM 636 N N . ARG A 1 80 ? 0.491 -2.625 -14.171 1.00 96.62 80 ARG A N 1
ATOM 637 C CA . ARG A 1 80 ? 0.083 -1.220 -14.023 1.00 96.62 80 ARG A CA 1
ATOM 638 C C . ARG A 1 80 ? -1.421 -1.050 -13.822 1.00 96.62 80 ARG A C 1
ATOM 640 O O . ARG A 1 80 ? -1.826 -0.402 -12.861 1.00 96.62 80 ARG A O 1
ATOM 647 N N . ASP A 1 81 ? -2.223 -1.636 -14.703 1.00 98.06 81 ASP A N 1
ATOM 648 C CA . ASP A 1 81 ? -3.674 -1.414 -14.718 1.00 98.06 81 ASP A CA 1
ATOM 649 C C . ASP A 1 81 ? -4.372 -2.104 -13.538 1.00 98.06 81 ASP A C 1
ATOM 651 O O . ASP A 1 81 ? -5.280 -1.543 -12.921 1.00 98.06 81 ASP A O 1
ATOM 655 N N . ASP A 1 82 ? -3.894 -3.291 -13.162 1.00 98.00 82 ASP A N 1
ATOM 656 C CA . ASP A 1 82 ? -4.380 -4.018 -11.987 1.00 98.00 82 ASP A CA 1
ATOM 657 C C . ASP A 1 82 ? -4.005 -3.304 -10.687 1.00 98.00 82 ASP A C 1
ATOM 659 O O . ASP A 1 82 ? -4.832 -3.181 -9.787 1.00 98.00 82 ASP A O 1
ATOM 663 N N . ILE A 1 83 ? -2.781 -2.771 -10.598 1.00 98.12 83 ILE A N 1
ATOM 664 C CA . ILE A 1 83 ? -2.362 -1.941 -9.466 1.00 98.12 83 ILE A CA 1
ATOM 665 C C . ILE A 1 83 ? -3.226 -0.680 -9.388 1.00 98.12 83 ILE A C 1
ATOM 667 O O . ILE A 1 83 ? -3.719 -0.352 -8.313 1.00 98.12 83 ILE A O 1
ATOM 671 N N . ALA A 1 84 ? -3.447 0.014 -10.507 1.00 98.19 84 ALA A N 1
ATOM 672 C CA . ALA A 1 84 ? -4.289 1.208 -10.538 1.00 98.19 84 ALA A CA 1
ATOM 673 C C . ALA A 1 84 ? -5.732 0.904 -10.098 1.00 98.19 84 ALA A C 1
ATOM 675 O O . ALA A 1 84 ? -6.365 1.719 -9.423 1.00 98.19 84 ALA A O 1
ATOM 676 N N . SER A 1 85 ? -6.242 -0.279 -10.447 1.00 98.38 85 SER A N 1
ATOM 677 C CA . SER A 1 85 ? -7.553 -0.758 -10.005 1.00 98.38 85 SER A CA 1
ATOM 678 C C . SER A 1 85 ? -7.563 -1.067 -8.511 1.00 98.38 85 SER A C 1
ATOM 680 O O . SER A 1 85 ? -8.415 -0.545 -7.799 1.00 98.38 85 SER A O 1
ATOM 682 N N . PHE A 1 86 ? -6.570 -1.799 -8.001 1.00 98.38 86 PHE A N 1
ATOM 683 C CA . PHE A 1 86 ? -6.440 -2.081 -6.570 1.00 98.38 86 PHE A CA 1
ATOM 684 C C . PHE A 1 86 ? -6.325 -0.800 -5.727 1.00 98.38 86 PHE A C 1
ATOM 686 O O . PHE A 1 86 ? -7.015 -0.661 -4.717 1.00 98.38 86 PHE A O 1
ATOM 693 N N . VAL A 1 87 ? -5.509 0.169 -6.155 1.00 98.25 87 VAL A N 1
ATOM 694 C CA . VAL A 1 87 ? -5.371 1.466 -5.473 1.00 98.25 87 VAL A CA 1
ATOM 695 C C . VAL A 1 87 ? -6.723 2.178 -5.409 1.00 98.25 87 VAL A C 1
ATOM 697 O O . VAL A 1 87 ? -7.189 2.520 -4.326 1.00 98.25 87 VAL A O 1
ATOM 700 N N . ARG A 1 88 ? -7.416 2.338 -6.542 1.00 98.25 88 ARG A N 1
ATOM 701 C CA . ARG A 1 88 ? -8.725 3.012 -6.581 1.00 98.25 88 ARG A CA 1
ATOM 702 C C . ARG A 1 88 ? -9.801 2.296 -5.763 1.00 98.25 88 ARG A C 1
ATOM 704 O O . ARG A 1 88 ? -10.580 2.943 -5.063 1.00 98.25 88 ARG A O 1
ATOM 711 N N . GLU A 1 89 ? -9.890 0.978 -5.901 1.00 98.25 89 GLU A N 1
ATOM 712 C CA . GLU A 1 89 ? -11.039 0.186 -5.450 1.00 98.25 89 GLU A CA 1
ATOM 713 C C . GLU A 1 89 ? -10.856 -0.404 -4.048 1.00 98.25 89 GLU A C 1
ATOM 715 O O . GLU A 1 89 ? -11.846 -0.802 -3.423 1.00 98.25 89 GLU A O 1
ATOM 720 N N . ARG A 1 90 ? -9.617 -0.441 -3.535 1.00 98.00 90 ARG A N 1
ATOM 721 C CA . ARG A 1 90 ? -9.277 -0.987 -2.211 1.00 98.00 90 ARG A CA 1
ATOM 722 C C . ARG A 1 90 ? -8.551 0.012 -1.324 1.00 98.00 90 ARG A C 1
ATOM 724 O O . ARG A 1 90 ? -9.081 0.315 -0.256 1.00 98.00 90 ARG A O 1
ATOM 731 N N . LEU A 1 91 ? -7.430 0.587 -1.764 1.00 98.31 91 LEU A N 1
ATOM 732 C CA . LEU A 1 91 ? -6.743 1.603 -0.952 1.00 98.31 91 LEU A CA 1
ATOM 733 C C . LEU A 1 91 ? -7.582 2.881 -0.806 1.00 98.31 91 LEU A C 1
ATOM 735 O O . LEU A 1 91 ? -7.726 3.385 0.298 1.00 98.31 91 LEU A O 1
ATOM 739 N N . GLY A 1 92 ? -8.278 3.324 -1.856 1.00 98.44 92 GLY A N 1
ATOM 740 C CA . GLY A 1 92 ? -9.161 4.495 -1.799 1.00 98.44 92 GLY A CA 1
ATOM 741 C C . GLY A 1 92 ? -10.243 4.421 -0.703 1.00 98.44 92 GLY A C 1
ATOM 742 O O . GLY A 1 92 ? -10.390 5.369 0.068 1.00 98.44 92 GLY A O 1
ATOM 743 N N . PRO A 1 93 ? -11.033 3.332 -0.598 1.00 98.75 93 PRO A N 1
ATOM 744 C CA . PRO A 1 93 ? -11.938 3.126 0.534 1.00 98.75 93 PRO A CA 1
ATOM 745 C C . PRO A 1 93 ? -11.252 3.067 1.906 1.00 98.75 93 PRO A C 1
ATOM 747 O O . PRO A 1 93 ? -11.822 3.582 2.865 1.00 98.75 93 PRO A O 1
ATOM 750 N N . ILE A 1 94 ? -10.062 2.463 2.004 1.00 98.88 94 ILE A N 1
ATOM 751 C CA . ILE A 1 94 ? -9.278 2.412 3.249 1.00 98.88 94 ILE A CA 1
ATOM 752 C C . ILE A 1 94 ? -8.869 3.827 3.671 1.00 98.88 94 ILE A C 1
ATOM 754 O O . ILE A 1 94 ? -9.152 4.217 4.801 1.00 98.88 94 ILE A O 1
ATOM 758 N N . ALA A 1 95 ? -8.298 4.614 2.758 1.00 98.81 95 ALA A N 1
ATOM 759 C CA . ALA A 1 95 ? -7.911 6.002 2.992 1.00 98.81 95 ALA A CA 1
ATOM 760 C C . ALA A 1 95 ? -9.100 6.846 3.474 1.00 98.81 95 ALA A C 1
ATOM 762 O O . ALA A 1 95 ? -9.019 7.490 4.515 1.00 98.81 95 ALA A O 1
ATOM 763 N N . ARG A 1 96 ? -10.258 6.748 2.802 1.00 98.81 96 ARG A N 1
ATOM 764 C CA . ARG A 1 96 ? -11.478 7.456 3.232 1.00 98.81 96 ARG A CA 1
ATOM 765 C C . ARG A 1 96 ? -11.942 7.056 4.633 1.00 98.81 96 ARG A C 1
ATOM 767 O O . ARG A 1 96 ? -12.418 7.909 5.376 1.00 98.81 96 ARG A O 1
ATOM 774 N N . ALA A 1 97 ? -11.839 5.777 4.993 1.00 98.88 97 ALA A N 1
ATOM 775 C CA . ALA A 1 97 ? -12.211 5.313 6.326 1.00 98.88 97 ALA A CA 1
ATOM 776 C C . ALA A 1 97 ? -11.222 5.788 7.404 1.00 98.88 97 ALA A C 1
ATOM 778 O O . ALA A 1 97 ? -11.652 6.125 8.505 1.00 98.88 97 ALA A O 1
ATOM 779 N N . ILE A 1 98 ? -9.927 5.866 7.078 1.00 98.81 98 ILE A N 1
ATOM 780 C CA . ILE A 1 98 ? -8.902 6.454 7.951 1.00 98.81 98 ILE A CA 1
ATOM 781 C C . ILE A 1 98 ? -9.176 7.944 8.173 1.00 98.81 98 ILE A C 1
ATOM 783 O O . ILE A 1 98 ? -9.205 8.382 9.321 1.00 98.81 98 ILE A O 1
ATOM 787 N N . ASP A 1 99 ? -9.433 8.705 7.105 1.00 98.62 99 ASP A N 1
ATOM 788 C CA . ASP A 1 99 ? -9.733 10.142 7.187 1.00 98.62 99 ASP A CA 1
ATOM 789 C C . ASP A 1 99 ? -10.982 10.408 8.039 1.00 98.62 99 ASP A C 1
ATOM 791 O O . ASP A 1 99 ? -11.013 11.330 8.856 1.00 98.62 99 ASP A O 1
ATOM 795 N N . ALA A 1 100 ? -12.003 9.559 7.893 1.00 98.69 100 ALA A N 1
ATOM 796 C CA . ALA A 1 100 ? -13.229 9.613 8.684 1.00 98.69 100 ALA A CA 1
ATOM 797 C C . ALA A 1 100 ? -13.077 9.048 10.109 1.00 98.69 100 ALA A C 1
ATOM 799 O O . ALA A 1 100 ? -14.013 9.162 10.901 1.00 98.69 100 ALA A O 1
ATOM 800 N N . LYS A 1 101 ? -11.934 8.428 10.437 1.00 98.62 101 LYS A N 1
ATOM 801 C CA . LYS A 1 101 ? -11.698 7.693 11.692 1.00 98.62 101 LYS A CA 1
ATOM 802 C C . LYS A 1 101 ? -12.782 6.639 11.976 1.00 98.62 101 LYS A C 1
AT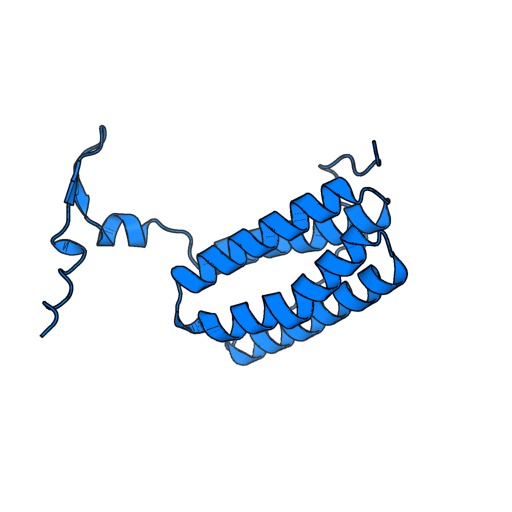OM 804 O O . LYS A 1 101 ? -13.163 6.403 13.123 1.00 98.62 101 LYS A O 1
ATOM 809 N N . ASP A 1 102 ? -13.301 6.016 10.918 1.00 98.81 102 ASP A N 1
ATOM 810 C CA . ASP A 1 102 ? -14.397 5.048 10.978 1.00 98.81 102 ASP A CA 1
ATOM 811 C C . ASP A 1 102 ? -13.844 3.623 10.979 1.00 98.81 102 ASP A C 1
ATOM 813 O O . ASP A 1 102 ? -13.582 3.026 9.931 1.00 98.81 102 ASP A O 1
ATOM 817 N N . TRP A 1 103 ? -13.717 3.060 12.181 1.00 98.62 103 TRP A N 1
ATOM 818 C CA . TRP A 1 103 ? -13.252 1.689 12.382 1.00 98.62 103 TRP A CA 1
ATOM 819 C C . TRP A 1 103 ? -14.074 0.650 11.618 1.00 98.62 103 TRP A C 1
ATOM 821 O O . TRP A 1 103 ? -13.505 -0.246 11.002 1.00 98.62 103 TRP A O 1
ATOM 831 N N . ARG A 1 104 ? -15.405 0.761 11.615 1.00 98.69 104 ARG A N 1
ATOM 832 C CA . ARG A 1 104 ? -16.259 -0.258 10.992 1.00 98.69 104 ARG A CA 1
ATOM 833 C C . ARG A 1 104 ? -16.094 -0.253 9.475 1.00 98.69 104 ARG A C 1
ATOM 835 O O . ARG A 1 104 ? -16.014 -1.314 8.857 1.00 98.69 104 ARG A O 1
ATOM 842 N N . SER A 1 105 ? -16.051 0.934 8.875 1.00 98.81 105 SER A N 1
ATOM 843 C CA . SER A 1 105 ? -15.815 1.067 7.435 1.00 98.81 105 SER A CA 1
ATOM 844 C C . SER A 1 105 ? -14.395 0.650 7.057 1.00 98.81 105 SER A C 1
ATOM 846 O O . SER A 1 105 ? -14.213 0.005 6.021 1.00 98.81 105 SER A O 1
ATOM 848 N N . PHE A 1 106 ? -13.412 0.970 7.903 1.00 98.88 106 PHE A N 1
ATOM 849 C CA . PHE A 1 106 ? -12.020 0.578 7.720 1.00 98.88 106 PHE A CA 1
ATOM 850 C C . PHE A 1 106 ? -11.861 -0.943 7.725 1.00 98.88 106 PHE A C 1
ATOM 852 O O . PHE A 1 106 ? -11.341 -1.494 6.759 1.00 98.88 106 PHE A O 1
ATOM 859 N N . ASP A 1 107 ? -12.357 -1.619 8.762 1.00 98.81 107 ASP A N 1
ATOM 860 C CA . ASP A 1 107 ? -12.254 -3.070 8.937 1.00 98.81 107 ASP A CA 1
ATOM 861 C C . ASP A 1 107 ? -12.842 -3.820 7.730 1.00 98.81 107 ASP A C 1
ATOM 863 O O . ASP A 1 107 ? -12.178 -4.640 7.088 1.00 98.81 107 ASP A O 1
ATOM 867 N N . ALA A 1 108 ? -14.048 -3.426 7.311 1.00 98.75 108 ALA A N 1
ATOM 868 C CA . ALA A 1 108 ? -14.699 -3.996 6.138 1.00 98.75 108 ALA A CA 1
ATOM 869 C C . ALA A 1 108 ? -13.935 -3.720 4.827 1.00 98.75 108 ALA A C 1
ATOM 871 O O . ALA A 1 108 ? -13.892 -4.576 3.941 1.00 98.75 108 ALA A O 1
ATOM 872 N N . ALA A 1 109 ? -13.361 -2.524 4.656 1.00 98.81 109 ALA A N 1
ATOM 873 C CA . ALA A 1 109 ? -12.573 -2.186 3.470 1.00 98.81 109 ALA A CA 1
ATOM 874 C C . ALA A 1 109 ? -11.239 -2.944 3.429 1.00 98.81 109 ALA A C 1
ATOM 876 O O . ALA A 1 109 ? -10.854 -3.447 2.373 1.00 98.81 109 ALA A O 1
ATOM 877 N N . TYR A 1 110 ? -10.578 -3.071 4.577 1.00 98.81 110 TYR A N 1
ATOM 878 C CA . TYR A 1 110 ? -9.304 -3.756 4.730 1.00 98.81 110 TYR A CA 1
ATOM 879 C C . TYR A 1 110 ? -9.404 -5.236 4.351 1.00 98.81 110 TYR A C 1
ATOM 881 O O . TYR A 1 110 ? -8.615 -5.716 3.530 1.00 98.81 110 TYR A O 1
ATOM 889 N N . HIS A 1 111 ? -10.415 -5.938 4.876 1.00 98.62 111 HIS A N 1
ATOM 890 C CA . HIS A 1 111 ? -10.652 -7.348 4.565 1.00 98.62 111 HIS A CA 1
ATOM 891 C C . HIS A 1 111 ? -10.969 -7.578 3.083 1.00 98.62 111 HIS A C 1
ATOM 893 O O . HIS A 1 111 ? -10.379 -8.467 2.471 1.00 98.62 111 HIS A O 1
ATOM 899 N N . ARG A 1 112 ? -11.771 -6.705 2.454 1.00 98.38 112 ARG A N 1
ATOM 900 C CA . ARG A 1 112 ? -11.971 -6.748 0.992 1.00 98.38 112 ARG A CA 1
ATOM 901 C C . ARG A 1 112 ? -10.670 -6.558 0.209 1.00 98.38 112 ARG A C 1
ATOM 903 O O . ARG A 1 112 ? -10.498 -7.152 -0.849 1.00 98.38 112 ARG A O 1
ATOM 910 N N . GLY A 1 113 ? -9.746 -5.736 0.705 1.00 98.31 113 GLY A N 1
ATOM 911 C CA . GLY A 1 113 ? -8.425 -5.589 0.092 1.00 98.31 113 GLY A CA 1
ATOM 912 C C . GLY A 1 113 ? -7.571 -6.861 0.177 1.00 98.31 113 GLY A C 1
ATOM 913 O O . GLY A 1 113 ? -6.836 -7.155 -0.764 1.00 98.31 113 GLY A O 1
ATOM 914 N N . ILE A 1 114 ? -7.696 -7.657 1.247 1.00 98.44 114 ILE A N 1
ATOM 915 C CA . ILE A 1 114 ? -7.043 -8.976 1.339 1.00 98.44 114 ILE A CA 1
ATOM 916 C C . ILE A 1 114 ? -7.612 -9.931 0.286 1.00 98.44 114 ILE A C 1
ATOM 918 O O . ILE A 1 114 ? -6.842 -10.585 -0.423 1.00 98.44 114 ILE A O 1
ATOM 922 N N . ASP A 1 115 ? -8.939 -9.998 0.175 1.00 98.00 115 ASP A N 1
ATOM 923 C CA . ASP A 1 115 ? -9.619 -10.890 -0.767 1.00 98.00 115 ASP A CA 1
ATOM 924 C C . ASP A 1 115 ? -9.193 -10.595 -2.213 1.00 98.00 115 ASP A C 1
ATOM 926 O O . ASP A 1 115 ? -8.732 -11.490 -2.925 1.00 98.00 115 ASP A O 1
ATOM 930 N N . ASP A 1 116 ? -9.220 -9.325 -2.622 1.00 96.56 116 ASP A N 1
ATOM 931 C CA . ASP A 1 116 ? -8.821 -8.921 -3.974 1.00 96.56 116 ASP A CA 1
ATOM 932 C C . ASP A 1 116 ? -7.318 -9.090 -4.231 1.00 96.56 116 ASP A C 1
ATOM 934 O O . ASP A 1 116 ? -6.915 -9.496 -5.323 1.00 96.56 116 ASP A O 1
ATOM 938 N N . SER A 1 117 ? -6.467 -8.839 -3.230 1.00 97.06 117 SER A N 1
ATOM 939 C CA . SER A 1 117 ? -5.028 -9.125 -3.334 1.00 97.06 117 SER A CA 1
ATOM 940 C C . SER A 1 117 ? -4.789 -10.606 -3.651 1.00 97.06 117 SER A C 1
ATOM 942 O O . SER A 1 117 ? -4.001 -10.954 -4.535 1.00 97.06 117 SER A O 1
ATOM 944 N N . ASN A 1 118 ? -5.545 -11.498 -3.006 1.00 97.94 118 ASN A N 1
ATOM 945 C CA . ASN A 1 118 ? -5.490 -12.932 -3.264 1.00 97.94 118 ASN A CA 1
ATOM 946 C C . ASN A 1 118 ? -5.995 -13.305 -4.675 1.00 97.94 118 ASN A 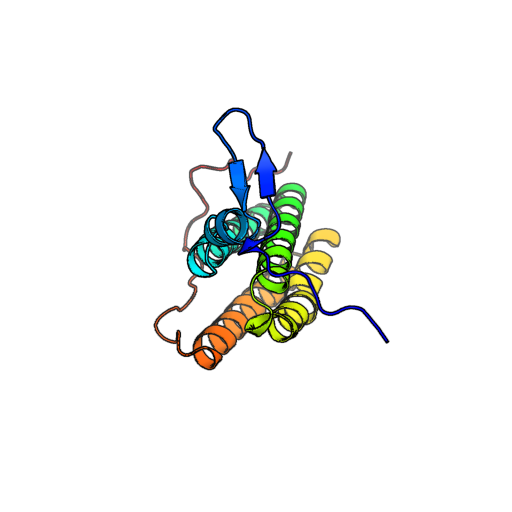C 1
ATOM 948 O O . ASN A 1 118 ? -5.410 -14.202 -5.286 1.00 97.94 118 ASN A O 1
ATOM 952 N N . VAL A 1 119 ? -6.988 -12.599 -5.231 1.00 97.94 119 VAL A N 1
ATOM 953 C CA . VAL A 1 119 ? -7.412 -12.764 -6.639 1.00 97.94 119 VAL A CA 1
ATOM 954 C C . VAL A 1 119 ? -6.289 -12.375 -7.605 1.00 97.94 119 VAL A C 1
ATOM 956 O O . VAL A 1 119 ? -6.019 -13.098 -8.568 1.00 97.94 119 VAL A O 1
ATOM 959 N N . TYR A 1 120 ? -5.571 -11.278 -7.345 1.00 97.12 120 TYR A N 1
ATOM 960 C CA . TYR A 1 120 ? -4.420 -10.897 -8.170 1.00 97.12 120 TYR A CA 1
ATOM 961 C C . TYR A 1 120 ? -3.270 -11.902 -8.060 1.00 97.12 120 TYR A C 1
ATOM 963 O O . TYR A 1 120 ? -2.654 -12.245 -9.073 1.00 97.12 120 TYR A O 1
ATOM 971 N N . HIS A 1 121 ? -3.000 -12.442 -6.869 1.00 97.75 121 HIS A N 1
ATOM 972 C CA . HIS A 1 121 ? -2.029 -13.526 -6.726 1.00 97.75 121 HIS A CA 1
ATOM 973 C C . HIS A 1 121 ? -2.406 -14.745 -7.580 1.00 97.75 121 HIS A C 1
ATOM 975 O O . HIS A 1 121 ? -1.528 -15.327 -8.219 1.00 97.75 121 HIS A O 1
ATOM 981 N N . ASP A 1 122 ? -3.690 -15.092 -7.685 1.00 98.06 122 ASP A N 1
ATOM 982 C CA . ASP A 1 122 ? -4.146 -16.157 -8.583 1.00 98.06 122 ASP A CA 1
ATOM 983 C C . ASP A 1 122 ? -3.940 -15.800 -10.058 1.00 98.06 122 ASP A C 1
ATOM 985 O O . ASP A 1 122 ? -3.295 -16.565 -10.785 1.00 98.06 122 ASP A O 1
ATOM 989 N N . LYS A 1 123 ? -4.389 -14.609 -10.481 1.00 97.81 123 LYS A N 1
ATOM 990 C CA . LYS A 1 123 ? -4.234 -14.091 -11.855 1.00 97.81 123 LYS A CA 1
ATOM 991 C C . LYS A 1 123 ? -2.788 -14.165 -12.348 1.00 97.81 123 LYS A C 1
ATOM 993 O O . LYS A 1 123 ? -2.536 -14.453 -13.517 1.00 97.81 123 LYS A O 1
ATOM 998 N N . TYR A 1 124 ? -1.827 -13.929 -11.459 1.00 96.81 124 TYR A N 1
ATOM 999 C CA . TYR A 1 124 ? -0.404 -13.910 -11.791 1.00 96.81 124 TYR A CA 1
ATOM 1000 C C . TYR A 1 124 ? 0.339 -15.224 -11.519 1.00 96.81 124 TYR A C 1
ATOM 1002 O O . TYR A 1 124 ? 1.574 -15.234 -11.499 1.00 96.81 124 TYR A O 1
ATOM 1010 N N . ASN A 1 125 ? -0.382 -16.343 -11.375 1.00 97.25 125 ASN A N 1
ATOM 1011 C CA . ASN A 1 125 ? 0.177 -17.676 -11.114 1.00 97.25 125 ASN A CA 1
ATOM 1012 C C . ASN A 1 125 ? 1.017 -17.733 -9.825 1.00 97.25 125 ASN A C 1
ATOM 1014 O O . ASN A 1 125 ? 2.040 -18.418 -9.744 1.00 97.25 125 ASN A O 1
ATOM 1018 N N . LYS A 1 126 ? 0.582 -16.993 -8.804 1.00 96.56 126 LYS A N 1
ATOM 1019 C CA . LYS A 1 126 ? 1.175 -16.916 -7.464 1.00 96.56 126 LYS A CA 1
ATOM 1020 C C . LYS A 1 126 ? 0.207 -17.400 -6.382 1.00 96.56 126 LYS A C 1
ATOM 1022 O O . LYS A 1 126 ? 0.321 -16.975 -5.244 1.00 96.56 126 LYS A O 1
ATOM 1027 N N . ARG A 1 127 ? -0.688 -18.344 -6.697 1.00 96.44 127 ARG A N 1
ATOM 1028 C CA . ARG A 1 127 ? -1.697 -18.915 -5.772 1.00 96.44 127 ARG A CA 1
ATOM 1029 C C . ARG A 1 127 ? -1.162 -19.479 -4.446 1.00 96.44 127 ARG A C 1
ATOM 1031 O O . ARG A 1 127 ? -1.926 -19.688 -3.510 1.00 96.44 127 ARG A O 1
ATOM 1038 N N . PHE A 1 128 ? 0.140 -19.766 -4.377 1.00 96.25 128 PHE A N 1
ATOM 1039 C CA . PHE A 1 128 ? 0.831 -20.171 -3.148 1.00 96.25 128 PHE A CA 1
ATOM 1040 C C . PHE A 1 128 ? 1.067 -19.000 -2.176 1.00 96.25 128 PHE A C 1
ATOM 1042 O O . PHE A 1 128 ? 1.422 -19.226 -1.024 1.00 96.25 128 PHE A O 1
ATOM 1049 N N . ILE A 1 129 ? 0.862 -17.759 -2.623 1.00 97.00 129 ILE A N 1
ATOM 1050 C CA . ILE A 1 129 ? 0.872 -16.550 -1.804 1.00 97.00 129 ILE A CA 1
ATOM 1051 C C . ILE A 1 129 ? -0.570 -16.254 -1.405 1.00 97.00 129 ILE A C 1
ATOM 1053 O O . ILE A 1 129 ? -1.395 -15.875 -2.235 1.00 97.00 129 ILE A O 1
ATOM 1057 N N . ARG A 1 130 ? -0.865 -16.424 -0.117 1.00 96.75 130 ARG A N 1
ATOM 1058 C CA . ARG A 1 130 ? -2.121 -15.995 0.499 1.00 96.75 130 ARG A CA 1
ATOM 1059 C C . ARG A 1 130 ? -1.788 -15.089 1.660 1.00 96.75 130 ARG A C 1
ATOM 1061 O O . ARG A 1 130 ? -1.147 -15.529 2.614 1.00 96.75 130 ARG A O 1
ATOM 1068 N N . PHE A 1 131 ? -2.195 -13.831 1.561 1.00 97.31 131 PHE A N 1
ATOM 1069 C CA . PHE A 1 131 ? -1.966 -12.897 2.649 1.00 97.31 131 PHE A CA 1
ATOM 1070 C C . PHE A 1 131 ? -2.830 -13.292 3.848 1.00 97.31 131 PHE A C 1
ATOM 1072 O O . PHE A 1 131 ? -4.020 -13.574 3.701 1.00 97.31 131 PHE A O 1
ATOM 1079 N N . ARG A 1 132 ? -2.220 -13.313 5.033 1.00 96.38 132 ARG A N 1
ATOM 1080 C CA . ARG A 1 132 ? -2.914 -13.489 6.307 1.00 96.38 132 ARG A CA 1
ATOM 1081 C C . ARG A 1 132 ? -2.531 -12.329 7.202 1.00 96.38 132 ARG A C 1
ATOM 1083 O O . ARG A 1 132 ? -1.346 -12.066 7.388 1.00 96.38 132 ARG A O 1
ATOM 1090 N N . LEU A 1 133 ? -3.538 -11.662 7.746 1.00 97.81 133 LEU A N 1
ATOM 1091 C CA . LEU A 1 133 ? -3.340 -10.732 8.844 1.00 97.81 133 LEU A CA 1
ATOM 1092 C C . LEU A 1 133 ? -2.848 -11.550 10.059 1.00 97.81 133 LEU A C 1
ATOM 1094 O O . LEU A 1 133 ? -3.505 -12.544 10.385 1.00 97.81 133 LEU A O 1
ATOM 1098 N N . PRO A 1 134 ? -1.707 -11.199 10.687 1.00 96.94 134 PRO A N 1
ATOM 1099 C CA . PRO A 1 134 ? -1.315 -11.773 11.976 1.00 96.94 134 PRO A CA 1
ATOM 1100 C C . PRO A 1 134 ? -2.442 -11.645 13.008 1.00 96.94 134 PRO A C 1
ATOM 1102 O O . PRO A 1 134 ? -3.345 -10.840 12.827 1.00 96.94 134 PRO A O 1
ATOM 1105 N N . ASP A 1 135 ? -2.432 -12.435 14.078 1.00 96.69 135 ASP A N 1
ATOM 1106 C CA . ASP A 1 135 ? -3.461 -12.371 15.129 1.00 96.69 135 ASP A CA 1
ATOM 1107 C C . ASP A 1 135 ? -3.107 -11.402 16.274 1.00 96.69 135 ASP A C 1
ATOM 1109 O O . ASP A 1 135 ? -3.967 -11.060 17.089 1.00 96.69 135 ASP A O 1
ATOM 1113 N N . HIS A 1 136 ? -1.887 -10.863 16.278 1.00 95.81 136 HIS A N 1
ATOM 1114 C CA . HIS A 1 136 ? -1.376 -9.890 17.241 1.00 95.81 136 HIS A CA 1
ATOM 1115 C C . HIS A 1 136 ? -0.742 -8.665 16.547 1.00 95.81 136 HIS A C 1
ATOM 1117 O O . HIS A 1 136 ? -0.285 -8.761 15.404 1.00 95.81 136 HIS A O 1
ATOM 1123 N N . PRO A 1 137 ? -0.732 -7.494 17.215 1.00 96.62 137 PRO A N 1
ATOM 1124 C CA . PRO A 1 137 ? -0.104 -6.286 16.683 1.00 96.62 137 PRO A CA 1
ATOM 1125 C C . PRO A 1 137 ? 1.423 -6.428 16.529 1.00 96.62 137 PRO A C 1
ATOM 1127 O O . PRO A 1 137 ? 2.028 -7.277 17.182 1.00 96.62 137 PRO A O 1
ATOM 1130 N N . PRO A 1 138 ? 2.067 -5.578 15.702 1.00 95.81 138 PRO A N 1
ATOM 1131 C CA . PRO A 1 138 ? 3.526 -5.506 15.617 1.00 95.81 138 PRO A CA 1
ATOM 1132 C C . PRO A 1 138 ? 4.165 -5.171 16.962 1.00 95.81 138 PRO A C 1
ATOM 1134 O O . PRO A 1 138 ? 3.768 -4.217 17.622 1.00 95.81 138 PRO A O 1
ATOM 1137 N N . GLU A 1 139 ? 5.220 -5.902 17.311 1.00 95.88 139 GLU A N 1
ATOM 1138 C CA . GLU A 1 139 ? 5.962 -5.694 18.562 1.00 95.88 139 GLU A CA 1
ATOM 1139 C C . GLU A 1 139 ? 6.957 -4.522 18.488 1.00 95.88 139 GLU A C 1
ATOM 1141 O O . GLU A 1 139 ? 7.362 -3.976 19.508 1.00 95.88 139 GLU A O 1
ATOM 1146 N N . TRP A 1 140 ? 7.366 -4.116 17.282 1.00 94.50 140 TRP A N 1
ATOM 1147 C CA . TRP A 1 140 ? 8.388 -3.081 17.066 1.00 94.50 140 TRP A CA 1
ATOM 1148 C C . TRP A 1 140 ? 7.823 -1.669 16.845 1.00 94.50 140 TRP A C 1
ATOM 1150 O O . TRP A 1 140 ? 8.592 -0.745 16.573 1.00 94.50 140 TRP A O 1
ATOM 1160 N N . PHE A 1 141 ? 6.502 -1.484 16.937 1.00 95.31 141 PHE A N 1
ATOM 1161 C CA . PHE A 1 141 ? 5.861 -0.170 16.874 1.00 95.31 141 PHE A CA 1
ATOM 1162 C C . PHE A 1 141 ? 5.003 0.078 18.113 1.00 95.31 141 PHE A C 1
ATOM 1164 O O . PHE A 1 141 ? 4.150 -0.735 18.456 1.00 95.31 141 PHE A O 1
ATOM 1171 N N . ASP A 1 142 ? 5.177 1.244 18.734 1.00 95.62 142 ASP A N 1
ATOM 1172 C CA . ASP A 1 142 ? 4.199 1.774 19.681 1.00 95.62 142 ASP A CA 1
ATOM 1173 C C . ASP A 1 142 ? 2.990 2.297 18.897 1.00 95.62 142 ASP A C 1
ATOM 1175 O O . ASP A 1 142 ? 3.085 3.278 18.157 1.00 95.62 142 ASP A O 1
ATOM 1179 N N . LEU A 1 143 ? 1.863 1.601 19.029 1.00 96.19 143 LEU A N 1
ATOM 1180 C CA . LEU A 1 143 ? 0.625 1.926 18.324 1.00 96.19 143 LEU A CA 1
ATOM 1181 C C . LEU A 1 143 ? -0.276 2.885 19.099 1.00 96.19 143 LEU A C 1
ATOM 1183 O O . LEU A 1 143 ? -1.368 3.187 18.624 1.00 96.19 143 LEU A O 1
ATOM 1187 N N . THR A 1 144 ? 0.147 3.370 20.263 1.00 95.25 144 THR A N 1
ATOM 1188 C CA . THR A 1 144 ? -0.651 4.290 21.075 1.00 95.25 144 THR A CA 1
ATOM 1189 C C . THR A 1 144 ? -0.925 5.578 20.297 1.00 95.25 144 THR A C 1
ATOM 1191 O O . THR A 1 144 ? -0.006 6.186 19.744 1.00 95.25 144 THR A O 1
ATOM 1194 N N . ALA A 1 145 ? -2.194 5.988 20.227 1.00 92.25 145 ALA A N 1
ATOM 1195 C CA . ALA A 1 145 ? -2.562 7.286 19.668 1.00 92.25 145 ALA A CA 1
ATOM 1196 C C . ALA A 1 145 ? -1.960 8.408 20.531 1.00 92.25 145 ALA A C 1
ATOM 1198 O O . ALA A 1 145 ? -2.014 8.333 21.760 1.00 92.25 1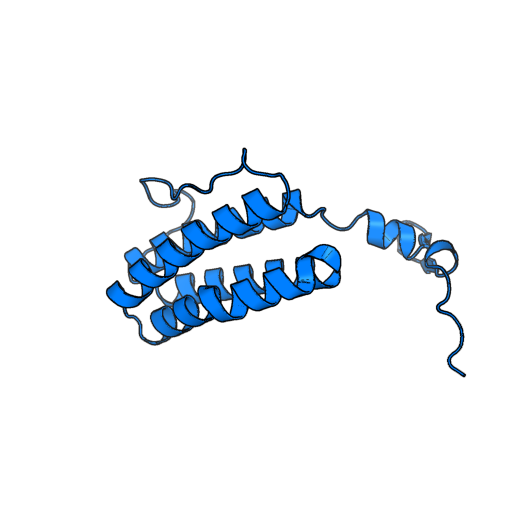45 ALA A O 1
ATOM 1199 N N . ARG A 1 146 ? -1.363 9.412 19.885 1.00 84.25 146 ARG A N 1
ATOM 1200 C CA . ARG A 1 146 ? -0.753 10.571 20.549 1.00 84.25 146 ARG A CA 1
ATOM 1201 C C . ARG A 1 146 ? -1.661 11.789 20.494 1.00 84.25 146 ARG A C 1
ATOM 1203 O O . ARG A 1 146 ? -2.484 11.858 19.555 1.00 84.25 146 ARG A O 1
#

Secondary structure (DSSP, 8-state):
-PPPPPPGGG-EEEETTEEEEHHHHHHTSPPHHHHHHHHHHHHHHHHHHHHTT-HHHHHHHHHHHHHHHHHHHHH-GGGHHHHHHHIIIIIHHHHHHHHTT-HHHHHHHHHHHHHHHHHHHHHTT-TT------SS--TTS-----

Foldseek 3Di:
DDDPDDDQQPAWDADPVGIDGNVRVLVPDDDPVVLVVVLLVLLLLLLVLLVLLQLVSNLVSLVVSLVSLVVCCVSPVVCNVVSVCLCVQQSVQLNVCSVVSPNVSNVVSSVVSQVSVCVVCVVVVNNVDRRDRDPDHDPPDDSHHD

Sequence (146 aa):
MDEPPMPGSRVRATTKHGTLTVDEIAAMQPGMARLMDEFSRRYWVLYYAAKAGNWEFAAYMERESEKILQTASVARPKYRDDIASFVRERLGPIARAIDAKDWRSFDAAYHRGIDDSNVYHDKYNKRFIRFRLPDHPPEWFDLTAR